Protein AF-A0A3L6L1W2-F1 (afdb_monomer)

Solvent-accessible surface area (backbone atoms only — not comparable to full-atom values): 10474 Å² total; per-residue (Å²): 138,86,89,81,91,80,90,81,90,80,89,78,90,80,83,86,90,87,80,88,79,85,77,75,93,66,94,71,98,57,58,57,58,70,64,21,47,76,76,73,39,58,28,96,75,35,40,41,72,54,29,58,54,49,28,71,75,65,70,38,63,67,64,27,52,54,38,54,35,27,31,34,76,70,77,63,73,70,49,80,52,38,73,33,33,38,40,30,38,47,79,75,62,93,86,54,78,86,47,41,63,54,52,30,48,75,74,45,48,77,81,47,47,90,34,50,42,80,43,75,38,62,90,92,43,75,27,29,40,35,40,35,42,46,97,90,51,74,67,45,77,44,82,46,74,86,40,48,44,62,56,55,48,54,50,50,34,56,31,61,73,47,83,78,80,72,86,126

Mean predicted aligned error: 17.28 Å

Nearest PDB structures (foldseek):
  6hix-assembly1_Ag  TM=6.050E-01  e=1.014E-02  Trypanosoma brucei brucei
  7po4-assembly1_k  TM=6.075E-01  e=1.720E-02  Homo sapiens
  7aoi-assembly1_Ag  TM=5.608E-01  e=1.720E-02  Trypanosoma brucei
  4cdo-assembly2_A  TM=5.332E-01  e=2.583E-01  Homo sapiens
  3ikm-assembly2_E  TM=2.585E-01  e=1.348E+00  Homo sapiens

Foldseek 3Di:
DDDDDDDDDDDDDDDDDDDDDDPDPDDDQADDQVVLVVVVDRLVPQELVVLVVVCVVVVDPVSSVSSNRRYDYPPPVQLAFQQAKEWAAEDDDPPDDDAQVNVLCVPCVVVCPRRYHYHYDDPPDATKMWRDGDPPDDIDMDRCRPPHSVRVVVSVCSSNVHDPPDDD

Organism: NCBI:txid630700

Sequence (168 aa):
MMCNSFVALLVSLALSRGSFADVDIGDSKGRPADECRLLGFDKPSVRCGHCTLLKQHTTNFTLYEECLSCCVDEKVPQLLWYATARLVVKSKSRDEPDREVDKFLAKYRNKFGNRLQVVNSAIGQPTHLIMVGDRGTRDAQWVVEDWSVSSLHDYLVRAFNMETEELL

pLDDT: mean 78.35, std 19.39, range [32.12, 96.88]

InterPro domains:
  IPR039992 Selenoprotein F/M [PTHR13077] (5-157)

Secondary structure (DSSP, 8-state):
--------------------------------HHHHHHTT--TTT-BHHHHHHHHHHH--HHHHHHHHHHPBP-----GGGEEEEEEEEPP--TTSPPPHHHHHHHHHGGGGGGGEEEEEPPTTPPPEEEEEESTTPPPEEEE-TT--HHHHHHHHHHHTT-------

Radius of gyration: 29.0 Å; Cα contacts (8 Å, |Δi|>4): 190; chains: 1; bounding box: 82×70×78 Å

Structure (mmCIF, N/CA/C/O backbone):
data_AF-A0A3L6L1W2-F1
#
_entry.id   AF-A0A3L6L1W2-F1
#
loop_
_atom_site.group_PDB
_atom_site.id
_atom_site.type_symbol
_atom_site.label_atom_id
_atom_site.label_alt_id
_atom_site.label_comp_id
_atom_site.label_asym_id
_atom_site.label_entity_id
_atom_site.label_seq_id
_atom_site.pdbx_PDB_ins_code
_atom_site.Cartn_x
_atom_site.Cartn_y
_atom_site.Cartn_z
_atom_site.occupancy
_atom_site.B_iso_or_equiv
_atom_site.auth_seq_id
_atom_site.auth_comp_id
_atom_site.auth_asym_id
_atom_site.auth_atom_id
_atom_site.pdbx_PDB_model_num
ATOM 1 N N . MET A 1 1 ? 61.909 -49.323 -53.202 1.00 36.66 1 MET A N 1
ATOM 2 C CA . MET A 1 1 ? 62.767 -48.118 -53.213 1.00 36.66 1 MET A CA 1
ATOM 3 C C . MET A 1 1 ? 62.399 -47.299 -51.984 1.00 36.66 1 MET A C 1
ATOM 5 O O . MET A 1 1 ? 61.216 -47.194 -51.693 1.00 36.66 1 MET A O 1
ATOM 9 N N . MET A 1 2 ? 63.405 -46.914 -51.203 1.00 41.22 2 MET A N 1
ATOM 10 C CA . MET A 1 2 ? 63.334 -46.462 -49.804 1.00 41.22 2 MET A CA 1
ATOM 11 C C . MET A 1 2 ? 63.015 -44.959 -49.656 1.00 41.22 2 MET A C 1
ATOM 13 O O . MET A 1 2 ? 63.073 -44.227 -50.640 1.00 41.22 2 MET A O 1
ATOM 17 N N . CYS A 1 3 ? 62.828 -44.556 -48.387 1.00 41.00 3 CYS A N 1
ATOM 18 C CA . CYS A 1 3 ? 62.836 -43.202 -47.791 1.00 41.00 3 CYS A CA 1
ATOM 19 C C . CYS A 1 3 ? 61.468 -42.487 -47.738 1.00 41.00 3 CYS A C 1
ATOM 21 O O . CYS A 1 3 ? 60.766 -42.430 -48.733 1.00 41.00 3 CYS A O 1
ATOM 23 N N . ASN A 1 4 ? 61.021 -41.872 -46.636 1.00 41.59 4 ASN A N 1
ATOM 24 C CA . ASN A 1 4 ? 61.652 -41.581 -45.346 1.00 41.59 4 ASN A CA 1
ATOM 25 C C . ASN A 1 4 ? 60.567 -41.246 -44.300 1.00 41.59 4 ASN A C 1
ATOM 27 O O . ASN A 1 4 ? 59.569 -40.606 -44.623 1.00 41.59 4 ASN A O 1
ATOM 31 N N . SER A 1 5 ? 60.808 -41.636 -43.048 1.00 46.88 5 SER A N 1
ATOM 32 C CA . SER A 1 5 ? 60.070 -41.196 -41.858 1.00 46.88 5 SER A CA 1
ATOM 33 C C . SER A 1 5 ? 60.238 -39.698 -41.603 1.00 46.88 5 SER A C 1
ATOM 35 O O . SER A 1 5 ? 61.366 -39.221 -41.619 1.00 46.88 5 SER A O 1
ATOM 37 N N . PHE A 1 6 ? 59.164 -39.010 -41.208 1.00 50.19 6 PHE A N 1
ATOM 38 C CA . PHE A 1 6 ? 59.230 -37.948 -40.197 1.00 50.19 6 PHE A CA 1
ATOM 39 C C . PHE A 1 6 ? 57.964 -37.988 -39.335 1.00 50.19 6 PHE A C 1
ATOM 41 O O . PHE A 1 6 ? 56.853 -37.737 -39.791 1.00 50.19 6 PHE A O 1
ATOM 48 N N . VAL A 1 7 ? 58.168 -38.356 -38.072 1.00 51.50 7 VAL A N 1
ATOM 49 C CA . VAL A 1 7 ? 57.207 -38.238 -36.978 1.00 51.50 7 VAL A CA 1
ATOM 50 C C . VAL A 1 7 ? 57.202 -36.779 -36.532 1.00 51.50 7 VAL A C 1
ATOM 52 O O . VAL A 1 7 ? 58.255 -36.246 -36.191 1.00 51.50 7 VAL A O 1
ATOM 55 N N . ALA A 1 8 ? 56.030 -36.153 -36.478 1.00 48.44 8 ALA A N 1
ATOM 56 C CA . ALA A 1 8 ? 55.814 -34.943 -35.694 1.00 48.44 8 ALA A CA 1
ATOM 57 C C . ALA A 1 8 ? 54.495 -35.087 -34.924 1.00 48.44 8 ALA A C 1
ATOM 59 O O . ALA A 1 8 ? 53.402 -34.908 -35.455 1.00 48.44 8 ALA A O 1
ATOM 60 N N . LEU A 1 9 ? 54.641 -35.477 -33.659 1.00 48.81 9 LEU A N 1
ATOM 61 C CA . LEU A 1 9 ? 53.629 -35.396 -32.615 1.00 48.81 9 LEU A CA 1
ATOM 62 C C . LEU A 1 9 ? 53.365 -33.921 -32.292 1.00 48.81 9 LEU A C 1
ATOM 64 O O . LEU A 1 9 ? 54.272 -33.235 -31.832 1.00 48.81 9 LEU A O 1
ATOM 68 N N . LEU A 1 10 ? 52.120 -33.466 -32.428 1.00 49.56 10 LEU A N 1
ATOM 69 C CA . LEU A 1 10 ? 51.614 -32.327 -31.663 1.00 49.56 10 LEU A CA 1
ATOM 70 C C . LEU A 1 10 ? 50.261 -32.696 -31.059 1.00 49.56 10 LEU A C 1
ATOM 72 O O . LEU A 1 10 ? 49.204 -32.569 -31.670 1.00 49.56 10 LEU A O 1
ATOM 76 N N . VAL A 1 11 ? 50.338 -33.185 -29.823 1.00 49.00 11 VAL A N 1
ATOM 77 C CA . VAL A 1 11 ? 49.229 -33.207 -28.874 1.00 49.00 11 VAL A CA 1
ATOM 78 C C . VAL A 1 11 ? 49.133 -31.810 -28.271 1.00 49.00 11 VAL A C 1
ATOM 80 O O . VAL A 1 11 ? 50.098 -31.304 -27.704 1.00 49.00 11 VAL A O 1
ATOM 83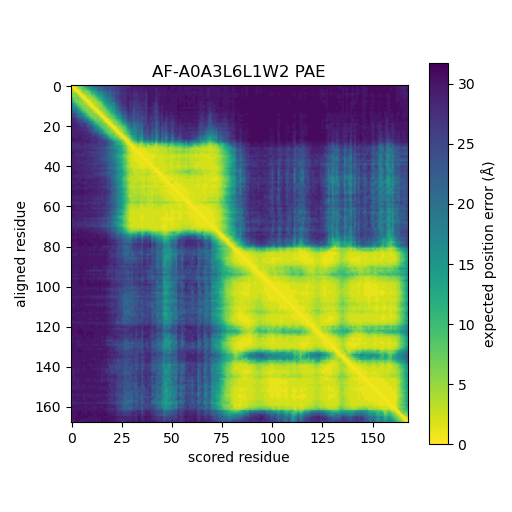 N N . SER A 1 12 ? 47.962 -31.192 -28.346 1.00 52.84 12 SER A N 1
ATOM 84 C CA . SER A 1 12 ? 47.558 -30.146 -27.407 1.00 52.84 12 SER A CA 1
ATOM 85 C C . SER A 1 12 ? 46.074 -30.319 -27.120 1.00 52.84 12 SER A C 1
ATOM 87 O O . SER A 1 12 ? 45.209 -29.977 -27.921 1.00 52.84 12 SER A O 1
ATOM 89 N N . LEU A 1 13 ? 45.812 -30.938 -25.969 1.00 48.94 13 LEU A N 1
ATOM 90 C CA . LEU A 1 13 ? 44.544 -30.877 -25.259 1.00 48.94 13 LEU A CA 1
ATOM 91 C C . LEU A 1 13 ? 44.294 -29.435 -24.803 1.00 48.94 13 LEU A C 1
ATOM 93 O O . LEU A 1 13 ? 45.184 -28.859 -24.187 1.00 48.94 13 LEU A O 1
ATOM 97 N N . ALA A 1 14 ? 43.079 -28.917 -24.993 1.00 46.00 14 ALA A N 1
ATOM 98 C CA . ALA A 1 14 ? 42.348 -28.203 -23.940 1.00 46.00 14 ALA A CA 1
ATOM 99 C C . ALA A 1 14 ? 40.926 -27.819 -24.394 1.00 46.00 14 ALA A C 1
ATOM 101 O O . ALA A 1 14 ? 40.719 -26.871 -25.140 1.00 46.00 14 ALA A O 1
ATOM 102 N N . LEU A 1 15 ? 39.969 -28.559 -23.832 1.00 50.09 15 LEU A N 1
ATOM 103 C CA . LEU A 1 15 ? 38.743 -28.055 -23.203 1.00 50.09 15 LEU A CA 1
ATOM 104 C C . LEU A 1 15 ? 37.651 -27.434 -24.092 1.00 50.09 15 LEU A C 1
ATOM 106 O O . LEU A 1 15 ? 37.573 -26.246 -24.376 1.00 50.09 15 LEU A O 1
ATOM 110 N N . SER A 1 16 ? 36.699 -28.311 -24.382 1.00 45.03 16 SER A N 1
ATOM 111 C CA . SER A 1 16 ? 35.293 -28.050 -24.662 1.00 45.03 16 SER A CA 1
ATOM 112 C C . SER A 1 16 ? 34.556 -27.234 -23.582 1.00 45.03 16 SER A C 1
ATOM 114 O O . SER A 1 16 ? 34.828 -27.411 -22.396 1.00 45.03 16 SER A O 1
ATOM 116 N N . ARG A 1 17 ? 33.471 -26.580 -24.035 1.00 42.97 17 ARG A N 1
ATOM 117 C CA . ARG A 1 17 ? 32.248 -26.122 -23.328 1.00 42.97 17 ARG A CA 1
ATOM 118 C C . ARG A 1 17 ? 32.228 -24.695 -22.768 1.00 42.97 17 ARG A C 1
ATOM 120 O O . ARG A 1 17 ? 32.703 -24.423 -21.676 1.00 42.97 17 ARG A O 1
ATOM 127 N N . GLY A 1 18 ? 31.465 -23.857 -23.466 1.00 35.00 18 GLY A N 1
ATOM 128 C CA . GLY A 1 18 ? 30.824 -22.659 -22.932 1.00 35.00 18 GLY A CA 1
ATOM 129 C C . GLY A 1 18 ? 29.803 -22.137 -23.937 1.00 35.00 18 GLY A C 1
ATOM 130 O O . GLY A 1 18 ? 30.141 -21.339 -24.800 1.00 35.00 18 GLY A O 1
ATOM 131 N N . SER A 1 19 ? 28.584 -22.669 -23.878 1.00 48.34 19 SER A N 1
ATOM 132 C CA . SER A 1 19 ? 27.425 -22.179 -24.623 1.00 48.34 19 SER A CA 1
ATOM 133 C C . SER A 1 19 ? 26.609 -21.282 -23.689 1.00 48.34 19 SER A C 1
ATOM 135 O O . SER A 1 19 ? 26.450 -21.635 -22.522 1.00 48.34 19 SER A O 1
ATOM 137 N N . PHE A 1 20 ? 26.096 -20.184 -24.249 1.00 44.84 20 PHE A N 1
ATOM 138 C CA . PHE A 1 20 ? 25.122 -19.225 -23.711 1.00 44.84 20 PHE A CA 1
ATOM 139 C C . PHE A 1 20 ? 25.578 -18.273 -22.595 1.00 44.84 20 PHE A C 1
ATOM 141 O O . PHE A 1 20 ? 25.715 -18.647 -21.436 1.00 44.84 20 PHE A O 1
ATOM 148 N N . ALA A 1 21 ? 25.645 -16.990 -22.948 1.00 37.00 21 ALA A N 1
ATOM 149 C CA . ALA A 1 21 ? 24.702 -16.025 -22.392 1.00 37.00 21 ALA A CA 1
ATOM 150 C C . ALA A 1 21 ? 24.513 -14.893 -23.410 1.00 37.00 21 ALA A C 1
ATOM 152 O O . ALA A 1 21 ? 25.403 -14.068 -23.611 1.00 37.00 21 ALA A O 1
ATOM 153 N N . ASP A 1 22 ? 23.355 -14.895 -24.070 1.00 43.56 22 ASP A N 1
ATOM 154 C CA . ASP A 1 22 ? 22.734 -13.679 -24.579 1.00 43.56 22 ASP A CA 1
ATOM 155 C C . ASP A 1 22 ? 22.771 -12.626 -23.464 1.00 43.56 22 ASP A C 1
ATOM 157 O O . ASP A 1 22 ? 22.182 -12.826 -22.400 1.00 43.56 22 ASP A O 1
ATOM 161 N N . VAL A 1 23 ? 23.492 -11.523 -23.668 1.00 44.00 23 VAL A N 1
ATOM 162 C CA . VAL A 1 23 ? 23.256 -10.329 -22.856 1.00 44.00 23 VAL A CA 1
ATOM 163 C C . VAL A 1 23 ? 22.220 -9.520 -23.606 1.00 44.00 23 VAL A C 1
ATOM 165 O O . VAL A 1 23 ? 22.514 -8.868 -24.607 1.00 44.00 23 VAL A O 1
ATOM 168 N N . ASP A 1 24 ? 20.998 -9.671 -23.106 1.00 35.16 24 ASP A N 1
ATOM 169 C CA . ASP A 1 24 ? 19.821 -8.858 -23.358 1.00 35.16 24 ASP A CA 1
ATOM 170 C C . ASP A 1 24 ? 20.195 -7.416 -23.727 1.00 35.16 24 ASP A C 1
ATOM 172 O O . ASP A 1 24 ? 20.717 -6.645 -22.915 1.00 35.16 24 ASP A O 1
ATOM 176 N N . ILE A 1 25 ? 19.875 -7.043 -24.966 1.00 48.53 25 ILE A N 1
ATOM 177 C CA . ILE A 1 25 ? 19.635 -5.652 -25.332 1.00 48.53 25 ILE A CA 1
ATOM 178 C C . ILE A 1 25 ? 18.317 -5.277 -24.646 1.00 48.53 25 ILE A C 1
ATOM 180 O O . ILE A 1 25 ? 17.235 -5.421 -25.210 1.00 48.53 25 ILE A O 1
ATOM 184 N N . GLY A 1 26 ? 18.424 -4.845 -23.391 1.00 34.94 26 GLY A N 1
ATOM 185 C CA . GLY A 1 26 ? 17.335 -4.308 -22.588 1.00 34.94 26 GLY A CA 1
ATOM 186 C C . GLY A 1 26 ? 17.664 -2.876 -22.188 1.00 34.94 26 GLY A C 1
ATOM 187 O O . GLY A 1 26 ? 18.492 -2.646 -21.312 1.00 34.94 26 GLY A O 1
ATOM 188 N N . ASP A 1 27 ? 17.035 -1.923 -22.865 1.00 46.66 27 ASP A N 1
ATOM 189 C CA . ASP A 1 27 ? 17.034 -0.489 -22.573 1.00 46.66 27 ASP A CA 1
ATOM 190 C C . ASP A 1 27 ? 16.953 -0.178 -21.060 1.00 46.66 27 ASP A C 1
ATOM 192 O O . ASP A 1 27 ? 16.048 -0.661 -20.379 1.00 46.66 27 ASP A O 1
ATOM 196 N N . SER A 1 28 ? 17.905 0.597 -20.517 1.00 43.03 28 SER A N 1
ATOM 197 C CA . SER A 1 28 ? 17.701 1.527 -19.384 1.00 43.03 28 SER A CA 1
ATOM 198 C C . SER A 1 28 ? 19.019 2.184 -18.930 1.00 43.03 28 SER A C 1
ATOM 200 O O . SER A 1 28 ? 20.010 1.527 -18.623 1.00 43.03 28 SER A O 1
ATOM 202 N N . LYS A 1 29 ? 19.026 3.521 -18.889 1.00 58.16 29 LYS A N 1
ATOM 203 C CA . LYS A 1 29 ? 20.124 4.439 -18.518 1.00 58.16 29 LYS A CA 1
ATOM 204 C C . LYS A 1 29 ? 20.842 4.095 -17.189 1.00 58.16 29 LYS A C 1
ATOM 206 O O . LYS A 1 29 ? 20.558 4.717 -16.170 1.00 58.16 29 LYS A O 1
ATOM 211 N N . GLY A 1 30 ? 21.805 3.175 -17.174 1.00 65.69 30 GLY A N 1
ATOM 212 C CA . GLY A 1 30 ? 22.559 2.855 -15.954 1.00 65.69 30 GLY A CA 1
ATOM 213 C C . GLY A 1 30 ? 23.916 2.202 -16.207 1.00 65.69 30 GLY A C 1
ATOM 214 O O . GLY A 1 30 ? 24.141 1.584 -17.245 1.00 65.69 30 GLY A O 1
ATOM 215 N N . ARG A 1 31 ? 24.825 2.333 -15.236 1.00 85.19 31 ARG A N 1
ATOM 216 C CA . ARG A 1 31 ? 26.215 1.856 -15.284 1.00 85.19 31 ARG A CA 1
ATOM 217 C C . ARG A 1 31 ? 26.294 0.314 -15.305 1.00 85.19 31 ARG A C 1
ATOM 219 O O . ARG A 1 31 ? 25.450 -0.327 -14.669 1.00 85.19 31 ARG A O 1
ATOM 226 N N . PRO A 1 32 ? 27.257 -0.317 -16.005 1.00 86.06 32 PRO A N 1
ATOM 227 C CA . PRO A 1 32 ? 27.458 -1.771 -15.976 1.00 86.06 32 PRO A CA 1
ATOM 228 C C . PRO A 1 32 ? 27.639 -2.339 -14.553 1.00 86.06 32 PRO A C 1
ATOM 230 O O . PRO A 1 32 ? 28.121 -1.656 -13.650 1.00 86.06 32 PRO A O 1
ATOM 233 N N . ALA A 1 33 ? 27.226 -3.591 -14.321 1.00 84.75 33 ALA A N 1
ATOM 234 C CA . ALA A 1 33 ? 27.218 -4.189 -12.976 1.00 84.75 33 ALA A CA 1
ATOM 235 C C . ALA A 1 33 ? 28.627 -4.358 -12.374 1.00 84.75 33 ALA A C 1
ATOM 237 O O . ALA A 1 33 ? 28.825 -4.206 -11.169 1.00 84.75 33 ALA A O 1
ATOM 238 N N . ASP A 1 34 ? 29.611 -4.652 -13.215 1.00 87.25 34 ASP A N 1
ATOM 239 C CA . ASP A 1 34 ? 31.028 -4.731 -12.874 1.00 87.25 34 ASP A CA 1
ATOM 240 C C . ASP A 1 34 ? 31.600 -3.371 -12.452 1.00 87.25 34 ASP A C 1
ATOM 242 O O . ASP A 1 34 ? 32.304 -3.298 -11.443 1.00 87.25 34 ASP A O 1
ATOM 246 N N . GLU A 1 35 ? 31.235 -2.293 -13.148 1.00 90.31 35 GLU A N 1
ATOM 247 C CA . GLU A 1 35 ? 31.608 -0.924 -12.774 1.00 90.31 35 GLU A CA 1
ATOM 248 C C . GLU A 1 35 ? 30.960 -0.474 -11.456 1.00 90.31 35 GLU A C 1
ATOM 250 O O . GLU A 1 35 ? 31.575 0.251 -10.673 1.00 90.31 35 GLU A O 1
ATOM 255 N N . CYS A 1 36 ? 29.734 -0.916 -11.174 1.00 90.88 36 CYS A N 1
ATOM 256 C CA . CYS A 1 36 ? 29.071 -0.650 -9.897 1.00 90.88 36 CYS A CA 1
ATOM 257 C C . CYS A 1 36 ? 29.760 -1.346 -8.727 1.00 90.88 36 CYS A C 1
ATOM 259 O O . CYS A 1 36 ? 29.956 -0.744 -7.670 1.00 90.88 36 CYS A O 1
ATOM 261 N N . ARG A 1 37 ? 30.221 -2.582 -8.940 1.00 91.69 37 ARG A N 1
ATOM 262 C CA . ARG A 1 37 ? 30.960 -3.334 -7.925 1.00 91.69 37 ARG A CA 1
ATOM 263 C C . ARG A 1 37 ? 32.269 -2.644 -7.533 1.00 91.69 37 ARG A C 1
ATOM 265 O O . ARG A 1 37 ? 32.651 -2.711 -6.369 1.00 91.69 37 ARG A O 1
ATOM 272 N N . LEU A 1 38 ? 32.932 -1.954 -8.467 1.00 92.50 38 LEU A N 1
ATOM 273 C CA . LEU A 1 38 ? 34.139 -1.162 -8.180 1.00 92.50 38 LEU A CA 1
ATOM 274 C C . LEU A 1 38 ? 33.866 0.032 -7.255 1.00 92.50 38 LEU A C 1
ATOM 276 O O . LEU A 1 38 ? 34.742 0.413 -6.485 1.00 92.50 38 LEU A O 1
ATOM 280 N N . LEU A 1 39 ? 32.655 0.586 -7.301 1.00 89.12 39 LEU A N 1
ATOM 281 C CA . LEU A 1 39 ? 32.192 1.645 -6.401 1.00 89.12 39 LEU A CA 1
ATOM 282 C C . LEU A 1 39 ? 31.651 1.098 -5.065 1.00 89.12 39 LEU A C 1
ATOM 284 O O . LEU A 1 39 ? 31.203 1.862 -4.218 1.00 89.12 39 LEU A O 1
ATOM 288 N N . GLY A 1 40 ? 31.671 -0.224 -4.869 1.00 91.50 40 GLY A N 1
ATOM 289 C CA . GLY A 1 40 ? 31.109 -0.880 -3.686 1.00 91.50 40 GLY A CA 1
ATOM 290 C C . GLY A 1 40 ? 29.596 -1.116 -3.748 1.00 91.50 40 GLY A C 1
ATOM 291 O O . GLY A 1 40 ? 29.011 -1.531 -2.750 1.00 91.50 40 GLY A O 1
ATOM 292 N N . PHE A 1 41 ? 28.958 -0.897 -4.902 1.00 91.06 41 PHE A N 1
ATOM 293 C CA . PHE A 1 41 ? 27.530 -1.135 -5.105 1.00 91.06 41 PHE A CA 1
ATOM 294 C C . PHE A 1 41 ? 27.275 -2.492 -5.764 1.00 91.06 41 PHE A C 1
ATOM 296 O O . PHE A 1 41 ? 27.759 -2.782 -6.858 1.00 91.06 41 PHE A O 1
ATOM 303 N N . ASP A 1 42 ? 26.440 -3.310 -5.132 1.00 88.81 42 ASP A N 1
ATOM 304 C CA . ASP A 1 42 ? 25.917 -4.531 -5.736 1.00 88.81 42 ASP A CA 1
ATOM 305 C C . ASP A 1 42 ? 24.616 -4.216 -6.493 1.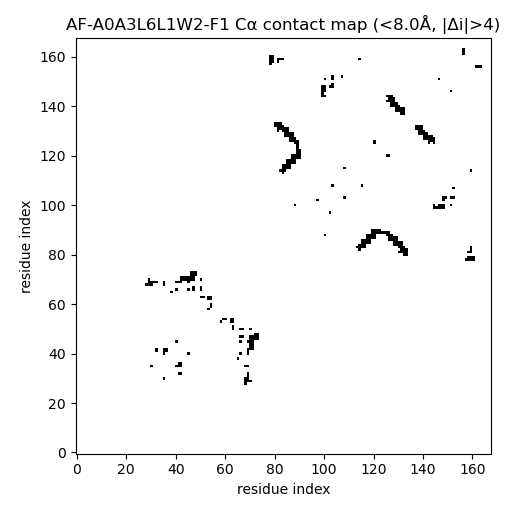00 88.81 42 ASP A C 1
ATOM 307 O O . ASP A 1 42 ? 23.523 -4.205 -5.931 1.00 88.81 42 ASP A O 1
ATOM 311 N N . LYS A 1 43 ? 24.741 -3.914 -7.792 1.00 82.88 43 LYS A N 1
ATOM 312 C CA . LYS A 1 43 ? 23.637 -3.476 -8.668 1.00 82.88 43 LYS A CA 1
ATOM 313 C C . LYS A 1 43 ? 22.298 -4.229 -8.482 1.00 82.88 43 LYS A C 1
ATOM 315 O O . LYS A 1 43 ? 21.273 -3.558 -8.395 1.00 82.88 43 LYS A O 1
ATOM 320 N N . PRO A 1 44 ? 22.229 -5.576 -8.388 1.00 81.50 44 PRO A N 1
ATOM 321 C CA . PRO A 1 44 ? 20.955 -6.277 -8.178 1.00 81.50 44 PRO A CA 1
ATOM 322 C C . PRO A 1 44 ? 20.269 -5.998 -6.826 1.00 81.50 44 PRO A C 1
ATOM 324 O O . PRO A 1 44 ? 19.056 -6.208 -6.716 1.00 81.50 44 PRO A O 1
ATOM 327 N N . SER A 1 45 ? 21.004 -5.544 -5.807 1.00 81.88 45 SER A N 1
ATOM 328 C CA . SER A 1 45 ? 20.483 -5.284 -4.458 1.00 81.88 45 SER A CA 1
ATOM 329 C C . SER A 1 45 ? 20.264 -3.798 -4.148 1.00 81.88 45 SER A C 1
ATOM 331 O O . SER A 1 45 ? 19.477 -3.473 -3.254 1.00 81.88 45 SER A O 1
ATOM 333 N N . VAL A 1 46 ? 20.876 -2.883 -4.906 1.00 87.62 46 VAL A N 1
ATOM 334 C CA . VAL A 1 46 ? 20.702 -1.433 -4.723 1.00 87.62 46 VAL A CA 1
ATOM 335 C C . VAL A 1 46 ? 19.382 -0.965 -5.334 1.00 87.62 46 VAL A C 1
ATOM 337 O O . VAL A 1 46 ? 19.203 -0.962 -6.547 1.00 87.62 46 VAL A O 1
ATOM 340 N N . ARG A 1 47 ? 18.449 -0.518 -4.493 1.00 89.69 4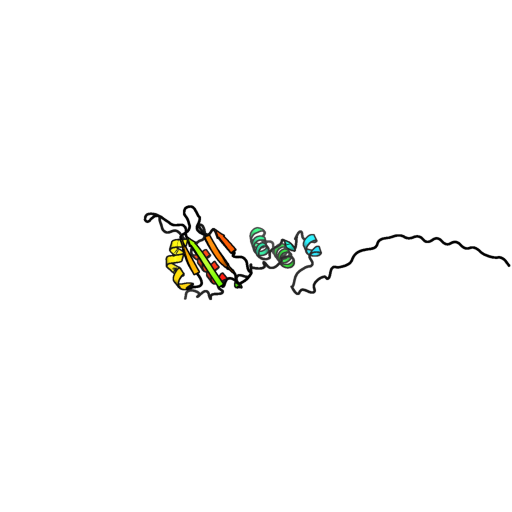7 ARG A N 1
ATOM 341 C CA . ARG A 1 47 ? 17.170 0.070 -4.916 1.00 89.69 47 ARG A CA 1
ATOM 342 C C . ARG A 1 47 ? 17.277 1.586 -5.030 1.00 89.69 47 ARG A C 1
ATOM 344 O O . ARG A 1 47 ? 17.855 2.216 -4.146 1.00 89.69 47 ARG A O 1
ATOM 351 N N . CYS A 1 48 ? 16.708 2.184 -6.078 1.00 88.56 48 CYS A N 1
ATOM 352 C CA . CYS A 1 48 ? 16.846 3.630 -6.302 1.00 88.56 48 CYS A CA 1
ATOM 353 C C . CYS A 1 48 ? 16.254 4.487 -5.167 1.00 88.56 48 CYS A C 1
ATOM 355 O O . CYS A 1 48 ? 16.791 5.557 -4.873 1.00 88.56 48 CYS A O 1
ATOM 357 N N . GLY A 1 49 ? 15.230 4.011 -4.446 1.00 85.50 49 GLY A N 1
ATOM 358 C CA . GLY A 1 49 ? 14.712 4.688 -3.255 1.00 85.50 49 GLY A CA 1
ATOM 359 C C . GLY A 1 49 ? 15.719 4.738 -2.102 1.00 85.50 49 GLY A C 1
ATOM 360 O O . GLY A 1 49 ? 15.764 5.727 -1.366 1.00 85.50 49 GLY A O 1
ATOM 361 N N . HIS A 1 50 ? 16.610 3.747 -1.985 1.00 89.62 50 HIS A N 1
ATOM 362 C CA . HIS A 1 50 ? 17.686 3.765 -0.989 1.00 89.62 50 HIS A CA 1
ATOM 363 C C . HIS A 1 50 ? 18.716 4.870 -1.265 1.00 89.62 50 HIS A C 1
ATOM 365 O O . HIS A 1 50 ? 19.290 5.408 -0.319 1.00 89.62 50 HIS A O 1
ATOM 371 N N . CYS A 1 51 ? 18.925 5.268 -2.525 1.00 90.12 51 CYS A N 1
ATOM 372 C CA . CYS A 1 51 ? 19.853 6.351 -2.862 1.00 90.12 51 CYS A CA 1
ATOM 373 C C . CYS A 1 51 ? 19.387 7.702 -2.299 1.00 90.12 51 CYS A C 1
ATOM 375 O O . CYS A 1 51 ? 20.199 8.499 -1.829 1.00 90.12 51 CYS A O 1
ATOM 377 N N . THR A 1 52 ? 18.075 7.948 -2.264 1.00 86.31 52 THR A N 1
ATOM 378 C CA . THR A 1 52 ? 17.512 9.151 -1.632 1.00 86.31 52 THR A CA 1
ATOM 379 C C . THR A 1 52 ? 17.807 9.186 -0.131 1.00 86.31 52 THR A C 1
ATOM 381 O O . THR A 1 52 ? 18.246 10.217 0.381 1.00 86.31 52 THR A O 1
ATOM 384 N N . LEU A 1 53 ? 17.640 8.056 0.567 1.00 86.19 53 LEU A N 1
ATOM 385 C CA . LEU A 1 53 ? 17.982 7.933 1.991 1.00 86.19 53 LEU A CA 1
ATOM 386 C C . LEU A 1 53 ? 19.487 8.122 2.224 1.00 86.19 53 LEU A C 1
ATOM 388 O O . LEU A 1 53 ? 19.899 8.846 3.130 1.00 86.19 53 LEU A O 1
ATOM 392 N N . LEU A 1 54 ? 20.319 7.534 1.361 1.00 87.62 54 LEU A N 1
ATOM 393 C CA . LEU A 1 54 ? 21.772 7.681 1.411 1.00 87.62 54 LEU A CA 1
ATOM 394 C C . LEU A 1 54 ? 22.189 9.156 1.335 1.00 87.62 54 LEU A C 1
ATOM 396 O O . LEU A 1 54 ? 23.000 9.605 2.146 1.00 87.62 54 LEU A O 1
ATOM 400 N N . LYS A 1 55 ? 21.589 9.937 0.427 1.00 91.12 55 LYS A N 1
ATOM 401 C CA . LYS A 1 55 ? 21.830 11.384 0.318 1.00 91.12 55 LYS A CA 1
ATOM 402 C C . LYS A 1 55 ? 21.453 12.132 1.596 1.00 91.12 55 LYS A C 1
ATOM 404 O O . LYS A 1 55 ? 22.195 13.013 2.019 1.00 91.12 55 LYS A O 1
ATOM 409 N N . GLN A 1 56 ? 20.319 11.796 2.209 1.00 86.75 56 GLN A N 1
ATOM 410 C CA . GLN A 1 56 ? 19.847 12.462 3.428 1.00 86.75 56 GLN A CA 1
ATOM 411 C C . GLN A 1 56 ? 20.801 12.250 4.607 1.00 86.75 56 GLN A C 1
ATOM 413 O O . GLN A 1 56 ? 21.078 13.192 5.344 1.00 86.75 56 GLN A O 1
ATOM 418 N N . HIS A 1 57 ? 21.328 11.035 4.765 1.00 91.19 57 HIS A N 1
ATOM 419 C CA . HIS A 1 57 ? 22.193 10.695 5.896 1.00 91.19 57 HIS A CA 1
ATOM 420 C C . HIS A 1 57 ? 23.659 11.076 5.697 1.00 91.19 57 HIS A C 1
ATOM 422 O O . HIS A 1 57 ? 24.344 11.382 6.668 1.00 91.19 57 HIS A O 1
ATOM 428 N N . THR A 1 58 ? 24.153 11.042 4.459 1.00 91.25 58 THR A N 1
ATOM 429 C CA . THR A 1 58 ? 25.575 11.298 4.170 1.00 91.25 58 THR A CA 1
ATOM 430 C C . THR A 1 58 ? 25.851 12.714 3.691 1.00 91.25 58 THR A C 1
ATOM 432 O O . THR A 1 58 ? 27.015 13.100 3.656 1.00 91.25 58 THR A O 1
ATOM 435 N N . THR A 1 59 ? 24.809 13.434 3.249 1.00 90.38 59 THR A N 1
ATOM 436 C CA . THR A 1 59 ? 24.871 14.731 2.547 1.00 90.38 59 THR A CA 1
ATOM 437 C C . THR A 1 59 ? 25.844 14.768 1.360 1.00 90.38 59 THR A C 1
ATOM 439 O O . THR A 1 59 ? 26.122 15.830 0.804 1.00 90.38 59 THR A O 1
ATOM 442 N N . ASN A 1 60 ? 26.318 13.600 0.913 1.00 92.69 60 ASN A N 1
ATOM 443 C CA . ASN A 1 60 ? 27.313 13.457 -0.132 1.00 92.69 60 ASN A CA 1
ATOM 444 C C . ASN A 1 60 ? 26.617 13.302 -1.486 1.00 92.69 60 ASN A C 1
ATOM 446 O O . ASN A 1 60 ? 25.996 12.280 -1.786 1.00 92.69 60 ASN A O 1
ATOM 450 N N . PHE A 1 61 ? 26.721 14.346 -2.304 1.00 90.75 61 PHE A N 1
ATOM 451 C CA . PHE A 1 61 ? 26.090 14.389 -3.617 1.00 90.75 61 PHE A CA 1
ATOM 452 C C . PHE A 1 61 ? 26.749 13.435 -4.621 1.00 90.75 61 PHE A C 1
ATOM 454 O O . PHE A 1 61 ? 26.046 12.782 -5.383 1.00 90.75 61 PHE A O 1
ATOM 461 N N . THR A 1 62 ? 28.073 13.284 -4.571 1.00 90.75 62 THR A N 1
ATOM 462 C CA . THR A 1 62 ? 28.810 12.351 -5.435 1.00 90.75 62 THR A CA 1
ATOM 463 C C . THR A 1 62 ? 28.381 10.910 -5.175 1.00 90.75 62 THR A C 1
ATOM 465 O O . THR A 1 62 ? 28.019 10.196 -6.103 1.00 90.75 62 THR A O 1
ATOM 468 N N . LEU A 1 63 ? 28.309 10.509 -3.903 1.00 90.25 63 LEU A N 1
ATOM 469 C CA . LEU A 1 63 ? 27.870 9.165 -3.517 1.00 90.25 63 LEU A CA 1
ATOM 470 C C . LEU A 1 63 ? 26.406 8.895 -3.910 1.00 90.25 63 LEU A C 1
ATOM 472 O O . LEU A 1 63 ? 26.032 7.773 -4.251 1.00 90.25 63 LEU A O 1
ATOM 476 N N . TYR A 1 64 ? 25.569 9.931 -3.870 1.00 91.12 64 TYR A N 1
ATOM 477 C CA . TYR A 1 64 ? 24.192 9.861 -4.344 1.00 91.12 64 TYR A CA 1
ATOM 478 C C . TYR A 1 64 ? 24.110 9.600 -5.854 1.00 91.12 64 TYR A C 1
ATOM 480 O O . TYR A 1 64 ? 23.362 8.715 -6.269 1.00 91.12 64 TYR A O 1
ATOM 488 N N . GLU A 1 65 ? 24.877 10.328 -6.668 1.00 91.69 65 GLU A N 1
ATOM 489 C CA . GLU A 1 65 ? 24.909 10.130 -8.123 1.00 91.69 65 GLU A CA 1
ATOM 490 C C . GLU A 1 65 ? 25.474 8.758 -8.503 1.00 91.69 65 GLU A C 1
ATOM 492 O O . GLU A 1 65 ? 24.918 8.073 -9.362 1.00 91.69 65 GLU A O 1
ATOM 497 N N . GLU A 1 66 ? 26.524 8.315 -7.813 1.00 93.12 66 GLU A N 1
ATOM 498 C CA . GLU A 1 66 ? 27.087 6.976 -7.980 1.00 93.12 66 GLU A CA 1
ATOM 499 C C . GLU A 1 66 ? 26.053 5.891 -7.653 1.00 93.12 66 GLU A C 1
ATOM 501 O O . GLU A 1 66 ? 25.852 4.971 -8.450 1.00 93.12 66 GLU A O 1
ATOM 506 N N . CYS A 1 67 ? 25.321 6.039 -6.544 1.00 92.19 67 CYS A N 1
ATOM 507 C CA . CYS A 1 67 ? 24.228 5.139 -6.179 1.00 92.19 67 CYS A CA 1
ATOM 508 C C . CYS A 1 67 ? 23.131 5.117 -7.251 1.00 92.19 67 CYS A C 1
ATOM 510 O O . CYS A 1 67 ? 22.713 4.037 -7.664 1.00 92.19 67 CYS A O 1
ATOM 512 N N . LEU A 1 68 ? 22.694 6.282 -7.746 1.00 91.81 68 LEU A N 1
ATOM 513 C CA . LEU A 1 68 ? 21.678 6.366 -8.801 1.00 91.81 68 LEU A CA 1
ATOM 514 C C . LEU A 1 68 ? 22.130 5.706 -10.103 1.00 91.81 68 LEU A C 1
ATOM 516 O O . LEU A 1 68 ? 21.332 5.066 -10.779 1.00 91.81 68 LEU A O 1
ATOM 520 N N . SER A 1 69 ? 23.412 5.824 -10.447 1.00 91.69 69 SER A N 1
ATOM 521 C CA . SER A 1 69 ? 23.960 5.188 -11.647 1.00 91.69 69 SER A CA 1
ATOM 522 C C . SER A 1 69 ? 23.954 3.656 -11.566 1.00 91.69 69 SER A C 1
ATOM 524 O O . SER A 1 69 ? 23.979 2.980 -12.597 1.00 91.69 69 SER A O 1
ATOM 526 N N . CYS A 1 70 ? 23.903 3.118 -10.346 1.00 92.94 70 CYS A N 1
ATOM 527 C CA . CYS A 1 70 ? 24.044 1.702 -10.034 1.00 92.94 70 CYS A CA 1
ATOM 528 C C . CYS A 1 70 ? 22.798 1.060 -9.436 1.00 92.94 70 CYS A C 1
ATOM 530 O O . CYS A 1 70 ? 22.806 -0.143 -9.176 1.00 92.94 70 CYS A O 1
ATOM 532 N N . CYS A 1 71 ? 21.739 1.829 -9.212 1.00 90.81 71 CYS A N 1
ATOM 533 C CA . CYS A 1 71 ? 20.510 1.302 -8.667 1.00 90.81 71 CYS A CA 1
ATOM 534 C C . CYS A 1 71 ? 19.684 0.615 -9.750 1.00 90.81 71 CYS A C 1
ATOM 536 O O . CYS A 1 71 ? 19.775 0.902 -10.944 1.00 90.81 71 CYS A O 1
ATOM 538 N N . VAL A 1 72 ? 18.862 -0.320 -9.306 1.00 88.94 72 VAL A N 1
ATOM 539 C CA . VAL A 1 72 ? 17.744 -0.818 -10.087 1.00 88.94 72 VAL A CA 1
ATOM 540 C C . VAL A 1 72 ? 16.494 -0.117 -9.599 1.00 88.94 72 VAL A C 1
ATOM 542 O O . VAL A 1 72 ? 16.264 -0.010 -8.384 1.00 88.94 72 VAL A O 1
ATOM 545 N N . ASP A 1 73 ? 15.686 0.343 -10.553 1.00 81.81 73 ASP A N 1
ATOM 546 C CA . ASP A 1 73 ? 14.359 0.836 -10.240 1.00 81.81 73 ASP A CA 1
ATOM 547 C C . ASP A 1 73 ? 13.658 -0.221 -9.401 1.00 81.81 73 ASP A C 1
ATOM 549 O O . ASP A 1 73 ? 13.670 -1.427 -9.693 1.00 81.81 73 ASP A O 1
ATOM 553 N N . GLU A 1 74 ? 13.082 0.236 -8.298 1.00 74.06 74 GLU A N 1
ATOM 554 C CA . GLU A 1 74 ? 12.138 -0.584 -7.579 1.00 74.06 74 GLU A CA 1
ATOM 555 C C . GLU A 1 74 ? 11.067 -0.926 -8.604 1.00 74.06 74 GLU A C 1
ATOM 557 O O . GLU A 1 74 ? 10.325 -0.055 -9.059 1.00 74.06 74 GLU A O 1
ATOM 562 N N . LYS A 1 75 ? 10.988 -2.204 -8.994 1.00 56.56 75 LYS A N 1
ATOM 563 C CA . LYS A 1 75 ? 9.730 -2.740 -9.489 1.00 56.56 75 LYS A CA 1
ATOM 564 C C . LYS A 1 75 ? 8.781 -2.531 -8.324 1.00 56.56 75 LYS A C 1
ATOM 566 O O . LYS A 1 75 ? 8.695 -3.389 -7.447 1.00 56.56 75 LYS A O 1
ATOM 571 N N . VAL A 1 76 ? 8.131 -1.366 -8.281 1.00 48.00 76 VAL A N 1
ATOM 572 C CA . VAL A 1 76 ? 6.900 -1.168 -7.531 1.00 48.00 76 VAL A CA 1
ATOM 573 C C . VAL A 1 76 ? 6.121 -2.425 -7.878 1.00 48.00 76 VAL A C 1
ATOM 575 O O . VAL A 1 76 ? 5.920 -2.643 -9.079 1.00 48.00 76 VAL A O 1
ATOM 578 N N . PRO A 1 77 ? 5.826 -3.327 -6.916 1.00 48.78 77 PRO A N 1
ATOM 579 C CA . PRO A 1 77 ? 5.019 -4.501 -7.212 1.00 48.78 77 PRO A CA 1
ATOM 580 C C . PRO A 1 77 ? 3.822 -3.921 -7.924 1.00 48.78 77 PRO A C 1
ATOM 582 O O . PRO A 1 77 ? 3.169 -3.084 -7.307 1.00 48.78 77 PRO A O 1
ATOM 585 N N . GLN A 1 78 ? 3.686 -4.181 -9.231 1.00 50.53 78 GLN A N 1
ATOM 586 C CA . GLN A 1 78 ? 2.865 -3.350 -10.109 1.00 50.53 78 GLN A CA 1
ATOM 587 C C . GLN A 1 78 ? 1.528 -3.211 -9.401 1.00 50.53 78 GLN A C 1
ATOM 589 O O . GLN A 1 78 ? 0.840 -4.194 -9.257 1.00 50.53 78 GLN A O 1
ATOM 594 N N . LEU A 1 79 ? 1.176 -2.070 -8.816 1.00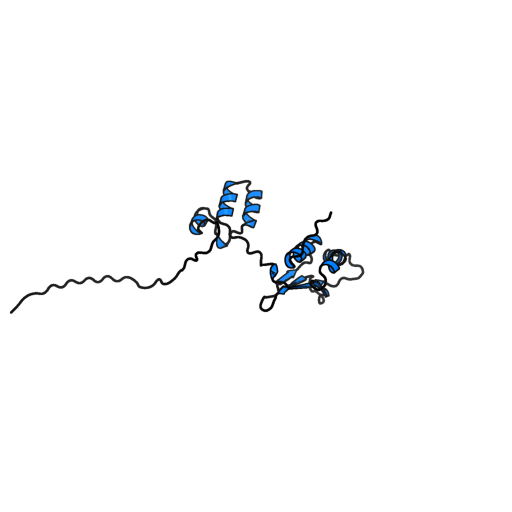 53.56 79 LEU A N 1
ATOM 595 C CA . LEU A 1 79 ? -0.011 -2.028 -7.947 1.00 53.56 79 LEU A CA 1
ATOM 596 C C . LEU A 1 79 ? -1.304 -2.150 -8.785 1.00 53.56 79 LEU A C 1
ATOM 598 O O . LEU A 1 79 ? -2.392 -2.228 -8.241 1.00 53.56 79 LEU A O 1
ATOM 602 N N . LEU A 1 80 ? -1.142 -2.239 -10.110 1.00 53.88 80 LEU A N 1
ATOM 603 C CA . LEU A 1 80 ? -2.123 -2.173 -11.184 1.00 53.88 80 LEU A CA 1
ATOM 604 C C . LEU A 1 80 ? -2.905 -3.473 -11.463 1.00 53.88 80 LEU A C 1
ATOM 606 O O . LEU A 1 80 ? -3.773 -3.444 -12.329 1.00 53.88 80 LEU A O 1
ATOM 610 N N . TRP A 1 81 ? -2.629 -4.603 -10.797 1.00 62.44 81 TRP A N 1
ATOM 611 C CA . TRP A 1 81 ? -3.337 -5.880 -11.064 1.00 62.44 81 TRP A CA 1
ATOM 612 C C . TRP A 1 81 ? -4.444 -6.215 -10.063 1.00 62.44 81 TRP A C 1
ATOM 614 O O . TRP A 1 81 ? -5.167 -7.193 -10.253 1.00 62.44 81 TRP A O 1
ATOM 624 N N . TYR A 1 82 ? -4.616 -5.426 -9.003 1.00 74.62 82 TYR A N 1
ATOM 625 C CA . TYR A 1 82 ? -5.628 -5.740 -8.002 1.00 74.62 82 TYR A CA 1
ATOM 626 C C . TYR A 1 82 ? -6.983 -5.157 -8.388 1.00 74.62 82 TYR A C 1
ATOM 628 O O . TYR A 1 82 ? -7.227 -3.955 -8.284 1.00 74.62 82 TYR A O 1
ATOM 636 N N . ALA A 1 83 ? -7.899 -6.030 -8.801 1.00 81.75 83 ALA A N 1
ATOM 637 C CA . ALA A 1 83 ? -9.265 -5.634 -9.132 1.00 81.75 83 ALA A CA 1
ATOM 638 C C . ALA A 1 83 ? -10.084 -5.273 -7.881 1.00 81.75 83 ALA A C 1
ATOM 640 O O . ALA A 1 83 ? -10.987 -4.438 -7.940 1.00 81.75 83 ALA A O 1
ATOM 641 N N . THR A 1 84 ? -9.790 -5.920 -6.749 1.00 91.19 84 THR A N 1
ATOM 642 C CA . THR A 1 84 ? -10.503 -5.721 -5.481 1.00 91.19 84 THR A CA 1
ATOM 643 C C . THR A 1 84 ? -9.578 -5.927 -4.286 1.00 91.19 84 THR A C 1
ATOM 645 O O . THR A 1 84 ? -8.495 -6.497 -4.405 1.00 91.19 84 THR A O 1
ATOM 648 N N . ALA A 1 85 ? -10.024 -5.490 -3.115 1.00 94.00 85 ALA A N 1
ATOM 649 C CA . ALA A 1 85 ? -9.394 -5.754 -1.837 1.00 94.00 85 ALA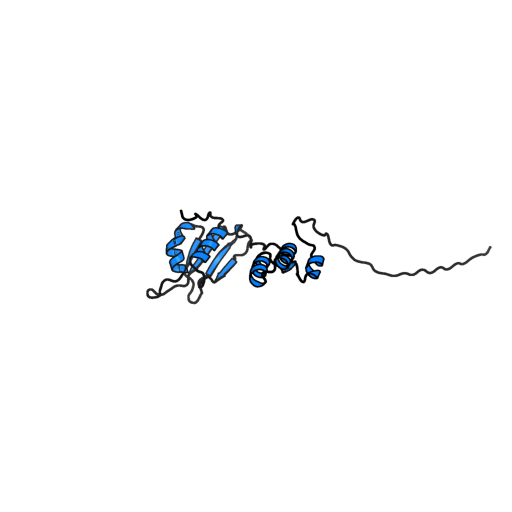 A CA 1
ATOM 650 C C . ALA A 1 85 ? -10.428 -6.183 -0.794 1.00 94.00 85 ALA A C 1
ATOM 652 O O . ALA A 1 85 ? -11.602 -5.803 -0.851 1.00 94.00 85 ALA A O 1
ATOM 653 N N . ARG A 1 86 ? -9.970 -6.949 0.194 1.00 95.00 86 ARG A N 1
ATOM 654 C CA . ARG A 1 86 ? -10.721 -7.311 1.395 1.00 95.00 86 ARG A CA 1
ATOM 655 C C . ARG A 1 86 ? -9.980 -6.789 2.615 1.00 95.00 86 ARG A C 1
ATOM 657 O O . ARG A 1 86 ? -8.847 -7.185 2.870 1.00 95.00 86 ARG A O 1
ATOM 664 N N . LEU A 1 87 ? -10.634 -5.924 3.375 1.00 96.50 87 LEU A N 1
ATOM 665 C CA . LEU A 1 87 ? -10.169 -5.477 4.677 1.00 96.50 87 LEU A CA 1
ATOM 666 C C . LEU A 1 87 ? -10.850 -6.328 5.747 1.00 96.50 87 LEU A C 1
ATOM 668 O O . LEU A 1 87 ? -12.049 -6.190 6.001 1.00 96.50 87 LEU A O 1
ATOM 672 N N . VAL A 1 88 ? -10.079 -7.240 6.331 1.00 95.75 88 VAL A N 1
ATOM 673 C CA . VAL A 1 88 ? -10.532 -8.126 7.399 1.00 95.75 88 VAL A CA 1
ATOM 674 C C . VAL A 1 88 ? -10.243 -7.438 8.724 1.00 95.75 88 VAL A C 1
ATOM 676 O O . VAL A 1 88 ? -9.090 -7.288 9.119 1.00 95.75 88 VAL A O 1
ATOM 679 N N . VAL A 1 89 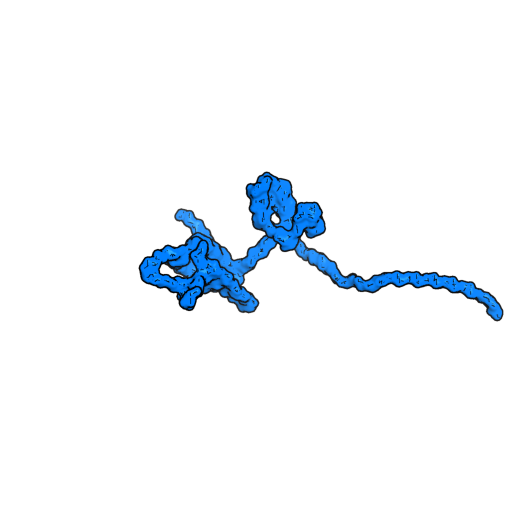? -11.294 -6.976 9.392 1.00 95.19 89 VAL A N 1
ATOM 680 C CA . VAL A 1 89 ? -11.213 -6.118 10.572 1.00 95.19 89 VAL A CA 1
ATOM 681 C C . VAL A 1 89 ? -11.376 -6.948 11.826 1.00 95.19 89 VAL A C 1
ATOM 683 O O . VAL A 1 89 ? -12.377 -7.647 11.993 1.00 95.19 89 VAL A O 1
ATOM 686 N N . LYS A 1 90 ? -10.417 -6.835 12.743 1.00 92.44 90 LYS A N 1
ATOM 687 C CA . LYS A 1 90 ? -10.534 -7.449 14.061 1.00 92.44 90 LYS A CA 1
ATOM 688 C C . LYS A 1 90 ? -11.768 -6.921 14.779 1.00 92.44 90 LYS A C 1
ATOM 690 O O . LYS A 1 90 ? -11.903 -5.709 14.954 1.00 92.44 90 LYS A O 1
ATOM 695 N N . SER A 1 91 ? -12.636 -7.823 15.224 1.00 87.81 91 SER A N 1
ATOM 696 C CA . SER A 1 91 ? -13.806 -7.470 16.032 1.00 87.81 91 SER A CA 1
ATOM 697 C C . SER A 1 91 ? -13.372 -6.738 17.303 1.00 87.81 91 SER A C 1
ATOM 699 O O . SER A 1 91 ? -12.433 -7.174 17.971 1.00 87.81 91 SER A O 1
ATOM 701 N N . LYS A 1 92 ? -14.059 -5.644 17.635 1.00 87.00 92 LYS A N 1
ATOM 702 C CA . LYS A 1 92 ? -13.847 -4.887 18.871 1.00 87.00 92 LYS A CA 1
ATOM 703 C C . LYS A 1 92 ? -15.079 -4.938 19.764 1.00 87.00 92 LYS A C 1
ATOM 705 O O . LYS A 1 92 ? -16.196 -5.128 19.274 1.00 87.00 92 LYS A O 1
ATOM 710 N N . SER A 1 93 ? -14.879 -4.774 21.068 1.00 84.44 93 SER A N 1
ATOM 711 C CA . SER A 1 93 ? -16.004 -4.616 21.997 1.00 84.44 93 SER A CA 1
ATOM 712 C C . SER A 1 93 ? -16.634 -3.223 21.857 1.00 84.44 93 SER A C 1
ATOM 714 O O . SER A 1 93 ? -16.013 -2.304 21.323 1.00 84.44 93 SER A O 1
ATOM 716 N N . ARG A 1 94 ? -17.877 -3.050 22.324 1.00 83.50 94 ARG A N 1
ATOM 717 C CA . ARG A 1 94 ? -18.604 -1.771 22.210 1.00 83.50 94 ARG A CA 1
ATOM 718 C C . ARG A 1 94 ? -17.900 -0.617 22.933 1.00 83.50 94 ARG A C 1
ATOM 720 O O . ARG A 1 94 ? -17.984 0.514 22.467 1.00 83.50 94 ARG A O 1
ATOM 727 N N . ASP A 1 95 ? -17.220 -0.922 24.032 1.00 90.50 95 ASP A N 1
ATOM 728 C CA . ASP A 1 95 ? -16.574 0.065 24.903 1.00 90.50 95 ASP A CA 1
ATOM 729 C C . ASP A 1 95 ? -15.113 0.337 24.504 1.00 90.50 95 ASP A C 1
ATOM 731 O O . ASP A 1 95 ? -14.457 1.212 25.066 1.00 90.50 95 ASP A O 1
ATOM 735 N N . GLU A 1 96 ? -14.589 -0.403 23.523 1.00 89.19 96 GLU A N 1
ATOM 736 C CA . GLU A 1 96 ? -13.239 -0.202 23.008 1.00 89.19 96 GLU A CA 1
ATOM 737 C C . GLU A 1 96 ? -13.193 1.046 22.105 1.00 89.19 96 GLU A C 1
ATOM 739 O O . GLU A 1 96 ? -14.058 1.205 21.228 1.00 89.19 96 GLU A O 1
ATOM 744 N N . PRO A 1 97 ? -12.192 1.934 22.280 1.00 91.12 97 PRO A N 1
ATOM 745 C CA . PRO A 1 97 ? -12.066 3.141 21.470 1.00 91.12 97 PRO A CA 1
ATOM 746 C C . PRO A 1 97 ? -11.924 2.820 19.977 1.00 91.12 97 PRO A C 1
ATOM 748 O O . PRO A 1 97 ? -11.534 1.722 19.577 1.00 91.12 97 PRO A O 1
ATOM 751 N N . ASP A 1 98 ? -12.259 3.788 19.127 1.00 92.94 98 ASP A N 1
ATOM 752 C CA . ASP A 1 98 ? -12.073 3.651 17.682 1.00 92.94 98 ASP A CA 1
ATOM 753 C C . ASP A 1 98 ? -10.586 3.600 17.326 1.00 92.94 98 ASP A C 1
ATOM 755 O O . ASP A 1 98 ? -9.810 4.509 17.640 1.00 92.94 98 ASP A O 1
ATOM 759 N N . ARG A 1 99 ? -10.206 2.535 16.624 1.00 94.31 99 ARG A N 1
ATOM 760 C CA . ARG A 1 99 ? -8.863 2.341 16.079 1.00 94.31 99 ARG A CA 1
ATOM 761 C C . ARG A 1 99 ? -8.738 3.082 14.751 1.00 94.31 99 ARG A C 1
ATOM 763 O O . ARG A 1 99 ? -9.729 3.507 14.157 1.00 94.31 99 ARG A O 1
ATOM 770 N N . GLU A 1 100 ? -7.518 3.190 14.239 1.00 95.44 100 GLU A N 1
ATOM 771 C CA . GLU A 1 100 ? -7.25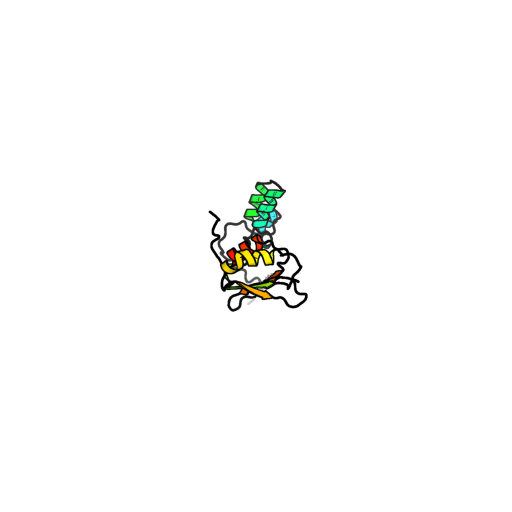6 3.854 12.955 1.00 95.44 100 GLU A CA 1
ATOM 772 C C . GLU A 1 100 ? -8.045 3.227 11.796 1.00 95.44 100 GLU A C 1
ATOM 774 O O . GLU A 1 100 ? -8.617 3.947 10.979 1.00 95.44 100 GLU A O 1
ATOM 779 N N . VAL A 1 101 ? -8.185 1.897 11.776 1.00 95.38 101 VAL A N 1
ATOM 780 C CA . VAL A 1 101 ? -9.010 1.205 10.775 1.00 95.38 101 VAL A CA 1
ATOM 781 C C . VAL A 1 101 ? -10.494 1.578 10.872 1.00 95.38 101 VAL A C 1
ATOM 783 O O . VAL A 1 101 ? -11.155 1.748 9.848 1.00 95.38 101 VAL A O 1
ATOM 786 N N . ASP A 1 102 ? -11.019 1.769 12.085 1.00 94.88 102 ASP A N 1
ATOM 787 C CA . ASP A 1 102 ? -12.425 2.119 12.305 1.00 94.88 102 ASP A CA 1
ATOM 788 C C . ASP A 1 102 ? -12.690 3.552 11.803 1.00 94.88 102 ASP A C 1
ATOM 790 O O . ASP A 1 102 ? -13.656 3.804 11.077 1.00 94.88 102 ASP A O 1
ATOM 794 N N . LYS A 1 103 ? -11.762 4.478 12.084 1.00 96.25 103 LYS A N 1
ATOM 795 C CA . LYS A 1 103 ? -11.793 5.860 11.574 1.00 96.25 103 LYS A CA 1
ATOM 796 C C . LYS A 1 103 ? -11.670 5.915 10.050 1.00 96.25 103 LYS A C 1
ATOM 798 O O . LYS A 1 103 ? -12.385 6.677 9.398 1.00 96.25 103 LYS A O 1
ATOM 803 N N . PHE A 1 104 ? -10.790 5.099 9.468 1.00 96.88 104 PHE A N 1
ATOM 804 C CA . PHE A 1 104 ? -10.642 4.973 8.018 1.00 96.88 104 PHE A CA 1
ATOM 805 C C . PHE A 1 104 ? -11.954 4.517 7.371 1.00 96.88 104 PHE A C 1
ATOM 807 O O . PHE A 1 104 ? -12.404 5.118 6.394 1.00 96.88 104 PHE A O 1
ATOM 814 N N . LEU A 1 105 ? -12.603 3.498 7.940 1.00 95.50 105 LEU A N 1
ATOM 815 C CA . LEU A 1 105 ? -13.875 2.984 7.441 1.00 95.50 105 LEU A CA 1
ATOM 816 C C . LEU A 1 105 ? -14.997 4.016 7.543 1.00 95.50 105 LEU A C 1
ATOM 818 O O . LEU A 1 105 ? -15.760 4.169 6.589 1.00 95.50 105 LEU A O 1
ATOM 822 N N . ALA A 1 106 ? -15.074 4.753 8.651 1.00 95.31 106 ALA A N 1
ATOM 823 C CA . ALA A 1 106 ? -16.053 5.821 8.818 1.00 95.31 106 ALA A CA 1
ATOM 824 C C . ALA A 1 106 ? -15.883 6.932 7.767 1.00 95.31 106 ALA A C 1
ATOM 826 O O . ALA A 1 106 ? -16.873 7.457 7.260 1.00 95.31 106 ALA A O 1
ATOM 827 N N . LYS A 1 107 ? -14.635 7.270 7.413 1.00 95.75 107 LYS A N 1
ATOM 828 C CA . LYS A 1 107 ? -14.328 8.390 6.515 1.00 95.75 107 LYS A CA 1
ATOM 829 C C . LYS A 1 107 ? -14.338 8.023 5.029 1.00 95.75 107 LYS A C 1
ATOM 831 O O . LYS A 1 107 ? -14.843 8.792 4.218 1.00 95.75 107 LYS A O 1
ATOM 836 N N . TYR A 1 108 ? -13.766 6.879 4.654 1.00 95.38 108 TYR A N 1
ATOM 837 C CA . TYR A 1 108 ? -13.415 6.592 3.258 1.00 95.38 108 TYR A CA 1
ATOM 838 C C . TYR A 1 108 ? -14.044 5.333 2.673 1.00 95.38 108 TYR A C 1
ATOM 840 O O . TYR A 1 108 ? -13.930 5.132 1.467 1.00 95.38 108 TYR A O 1
ATOM 848 N N . ARG A 1 109 ? -14.740 4.492 3.452 1.00 92.12 109 ARG A N 1
ATOM 849 C CA . ARG A 1 109 ? -15.311 3.229 2.938 1.00 92.12 109 ARG A CA 1
ATOM 850 C C . ARG A 1 109 ? -16.104 3.421 1.644 1.00 92.12 109 ARG A C 1
ATOM 852 O O . ARG A 1 109 ? -15.926 2.666 0.693 1.00 92.12 109 ARG A O 1
ATOM 859 N N . ASN A 1 110 ? -16.944 4.451 1.602 1.00 93.31 110 ASN A N 1
ATOM 860 C CA . ASN A 1 110 ? -17.819 4.711 0.461 1.00 93.31 110 ASN A CA 1
ATOM 861 C C . ASN A 1 110 ? -17.045 5.130 -0.801 1.00 93.31 110 ASN A C 1
ATOM 863 O O . ASN A 1 110 ? -17.511 4.851 -1.902 1.00 93.31 110 ASN A O 1
ATOM 867 N N . LYS A 1 111 ? -15.847 5.721 -0.659 1.00 93.44 111 LYS A N 1
ATOM 868 C CA . LYS A 1 111 ? -14.988 6.137 -1.782 1.00 93.44 111 LYS A CA 1
ATOM 869 C C . LYS A 1 111 ? -14.580 4.951 -2.658 1.00 93.44 111 LYS A C 1
ATOM 871 O O . LYS A 1 111 ? -14.490 5.083 -3.872 1.00 93.44 111 LYS A O 1
ATOM 876 N N . PHE A 1 112 ? -14.356 3.787 -2.053 1.00 92.69 112 PHE A N 1
ATOM 877 C CA . PHE A 1 112 ? -13.840 2.610 -2.755 1.00 92.69 112 PHE A CA 1
ATOM 878 C C . PHE A 1 112 ? -14.936 1.719 -3.365 1.00 92.69 112 PHE A C 1
ATOM 880 O O . PHE A 1 112 ? -14.628 0.829 -4.160 1.00 92.69 112 PHE A O 1
ATOM 887 N N . GLY A 1 113 ? -16.212 1.955 -3.036 1.00 91.56 113 GLY A N 1
ATOM 888 C CA . GLY A 1 113 ? -17.350 1.197 -3.565 1.00 91.56 113 GLY A CA 1
ATOM 889 C C . GLY A 1 113 ? -17.145 -0.321 -3.490 1.00 91.56 113 GLY A C 1
ATOM 890 O O . GLY A 1 113 ? -16.680 -0.854 -2.486 1.00 91.56 113 GLY A O 1
ATOM 891 N N . ASN A 1 114 ? -17.434 -1.022 -4.588 1.00 91.94 114 ASN A N 1
ATOM 892 C CA . ASN A 1 114 ? -17.291 -2.482 -4.671 1.00 91.94 114 ASN A CA 1
ATOM 893 C C . ASN A 1 114 ? -15.833 -2.970 -4.730 1.00 91.94 114 ASN A C 1
ATOM 895 O O . ASN A 1 114 ? -15.599 -4.177 -4.665 1.00 91.94 114 ASN A O 1
ATOM 899 N N . ARG A 1 115 ? -14.855 -2.062 -4.864 1.00 92.12 115 ARG A N 1
ATOM 900 C CA . ARG A 1 115 ? -13.430 -2.423 -4.904 1.00 92.12 115 ARG A CA 1
ATOM 901 C C . ARG A 1 115 ? -12.913 -2.800 -3.519 1.00 92.12 115 ARG A C 1
ATOM 903 O O . ARG A 1 115 ? -11.968 -3.572 -3.441 1.00 92.12 115 ARG A O 1
ATOM 910 N N . LEU A 1 116 ? -13.534 -2.309 -2.441 1.00 95.19 116 LEU A N 1
ATOM 911 C CA . LEU A 1 116 ? -13.158 -2.626 -1.062 1.00 95.19 116 LEU A CA 1
ATOM 912 C C . LEU A 1 116 ? -14.292 -3.348 -0.330 1.00 95.19 116 LEU A C 1
ATOM 914 O O . LEU A 1 116 ? -15.321 -2.763 0.002 1.00 95.19 116 LEU A O 1
ATOM 918 N N . GLN A 1 117 ? -14.069 -4.616 -0.009 1.00 95.31 117 GLN A N 1
ATOM 919 C CA . GLN A 1 117 ? -14.954 -5.394 0.851 1.00 95.31 117 GLN A CA 1
ATOM 920 C C . GLN A 1 117 ? -14.462 -5.323 2.294 1.00 95.31 117 GLN A C 1
ATOM 922 O O . GLN A 1 117 ? -13.265 -5.422 2.551 1.00 95.31 117 GLN A O 1
ATOM 927 N N . VAL A 1 118 ? -15.385 -5.181 3.242 1.00 95.25 118 VAL A N 1
ATOM 928 C CA . VAL A 1 118 ? -15.075 -5.146 4.676 1.00 95.25 118 VAL A CA 1
ATOM 929 C C . VAL A 1 118 ? -15.687 -6.378 5.317 1.00 95.25 118 VAL A C 1
ATOM 931 O O . VAL A 1 118 ? -16.885 -6.617 5.169 1.00 95.25 118 VAL A O 1
ATOM 934 N N . VAL A 1 119 ? -14.863 -7.166 6.000 1.00 94.06 119 VAL A N 1
ATOM 935 C CA . VAL A 1 119 ? -15.262 -8.433 6.622 1.00 94.06 119 VAL A CA 1
ATOM 936 C C . VAL A 1 119 ? -14.753 -8.451 8.057 1.00 94.06 119 VAL A C 1
ATOM 938 O O . VAL A 1 119 ? -13.683 -7.922 8.333 1.00 94.06 119 VAL A O 1
ATOM 941 N N . ASN A 1 120 ? -15.491 -9.062 8.979 1.00 92.12 120 ASN A N 1
ATOM 942 C CA . ASN A 1 120 ? -15.004 -9.240 10.346 1.00 92.12 120 ASN A CA 1
ATOM 943 C C . ASN A 1 120 ? -14.034 -10.421 10.420 1.00 92.12 120 ASN A C 1
ATOM 945 O O . ASN A 1 120 ? -14.260 -11.463 9.802 1.00 92.12 120 ASN A O 1
ATOM 949 N N . SER A 1 121 ? -12.965 -10.268 11.194 1.00 89.12 121 SER A N 1
ATOM 950 C CA . SER A 1 121 ? -12.004 -11.339 11.427 1.00 89.12 121 SER A CA 1
ATOM 951 C C . SER A 1 121 ? -12.620 -12.463 12.258 1.00 89.12 121 SER A C 1
ATOM 953 O O . SER A 1 121 ? -13.497 -12.244 13.101 1.00 89.12 121 SER A O 1
ATOM 955 N N . ALA A 1 122 ? -12.076 -13.670 12.097 1.00 82.94 122 ALA A N 1
ATOM 956 C CA . ALA A 1 122 ? -12.239 -14.702 13.110 1.00 82.94 122 ALA A CA 1
ATOM 957 C C . ALA A 1 122 ? -11.599 -14.250 14.439 1.00 82.94 122 ALA A C 1
ATOM 959 O O . ALA A 1 122 ? -10.724 -13.374 14.471 1.00 82.94 122 ALA A O 1
ATOM 960 N N . ILE A 1 123 ? -12.049 -14.846 15.544 1.00 77.88 123 ILE A N 1
ATOM 961 C CA . ILE A 1 123 ? -11.561 -14.527 16.892 1.00 77.88 123 ILE A CA 1
ATOM 962 C C . ILE A 1 123 ? -10.037 -14.710 16.945 1.00 77.88 123 ILE A C 1
ATOM 964 O O . ILE A 1 123 ? -9.512 -15.733 16.512 1.00 77.88 123 ILE A O 1
ATOM 968 N N . GLY A 1 124 ? -9.331 -13.710 17.480 1.00 77.69 124 GLY A N 1
ATOM 969 C CA . GLY A 1 124 ? -7.879 -13.752 17.685 1.00 77.69 124 GLY A CA 1
ATOM 970 C C . GLY A 1 124 ? -7.025 -13.409 16.461 1.00 77.69 124 GLY A C 1
ATOM 971 O O . GLY A 1 124 ? -5.805 -13.374 16.582 1.00 77.69 124 GLY A O 1
ATOM 972 N N . GLN A 1 125 ? -7.626 -13.128 15.302 1.00 85.75 125 GLN A N 1
ATOM 973 C CA . GLN A 1 125 ? -6.880 -12.703 14.116 1.00 85.75 125 GLN A CA 1
ATOM 974 C C . GLN A 1 125 ? -6.683 -11.179 14.092 1.00 85.75 125 GLN A C 1
ATOM 976 O O . GLN A 1 125 ? -7.629 -10.447 14.406 1.00 85.75 125 GLN A O 1
ATOM 981 N N . PRO A 1 126 ? -5.485 -10.690 13.718 1.00 89.94 126 PRO A N 1
ATOM 982 C CA . PRO A 1 126 ? -5.240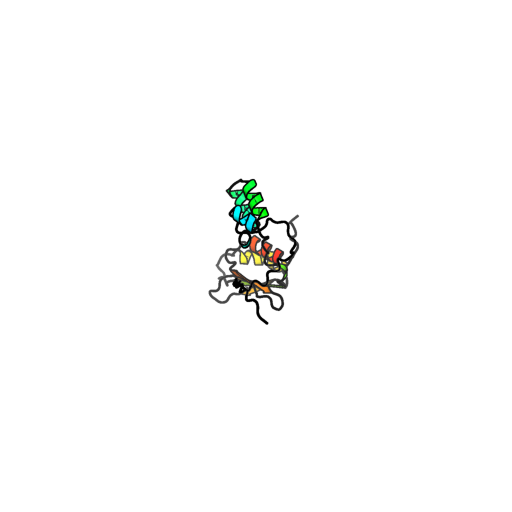 -9.262 13.590 1.00 89.94 126 PRO A CA 1
ATOM 983 C C . PRO A 1 126 ? -5.962 -8.690 12.369 1.00 89.94 126 PRO A C 1
ATOM 985 O O . PRO A 1 126 ? -6.289 -9.409 11.415 1.00 89.94 126 PRO A O 1
ATOM 988 N N . THR A 1 127 ? -6.169 -7.375 12.382 1.00 94.19 127 THR A N 1
ATOM 989 C CA . THR A 1 127 ? -6.670 -6.660 11.204 1.00 94.19 127 THR A CA 1
ATOM 990 C C . THR A 1 127 ? -5.665 -6.779 10.058 1.00 94.19 127 THR A C 1
ATOM 992 O O . THR A 1 127 ? -4.485 -6.460 10.219 1.00 94.19 127 THR A O 1
ATOM 995 N N . HIS A 1 128 ? -6.127 -7.214 8.889 1.00 94.88 128 HIS A N 1
ATOM 996 C CA . HIS A 1 128 ? -5.277 -7.380 7.715 1.00 94.88 128 HIS A CA 1
ATOM 997 C C . HIS A 1 128 ? -5.988 -6.987 6.421 1.00 94.88 128 HIS A C 1
ATOM 999 O O . HIS A 1 128 ? -7.210 -7.080 6.291 1.00 94.88 128 HIS A O 1
ATOM 1005 N N . LEU A 1 129 ? -5.190 -6.546 5.456 1.00 94.88 129 LEU A N 1
ATOM 1006 C CA . LEU A 1 129 ? -5.614 -6.191 4.112 1.00 94.88 129 LEU A CA 1
ATOM 1007 C C . LEU A 1 129 ? -5.189 -7.296 3.150 1.00 94.88 129 LEU A C 1
ATOM 1009 O O . LEU A 1 129 ? -4.018 -7.667 3.130 1.00 94.88 129 LEU A O 1
ATOM 1013 N N . ILE A 1 130 ? -6.129 -7.791 2.351 1.00 92.88 130 ILE A N 1
ATOM 1014 C CA . ILE A 1 130 ? -5.886 -8.740 1.265 1.00 92.88 130 ILE A CA 1
ATOM 1015 C C . ILE A 1 130 ? -6.180 -8.024 -0.047 1.00 92.88 130 ILE A C 1
ATOM 1017 O O . ILE A 1 130 ? -7.319 -7.632 -0.294 1.00 92.88 130 ILE A O 1
ATOM 1021 N N . MET A 1 131 ? -5.171 -7.866 -0.890 1.00 91.56 131 MET A N 1
ATOM 1022 C CA . MET A 1 131 ? -5.323 -7.365 -2.249 1.00 91.56 131 MET A CA 1
ATOM 1023 C C . MET A 1 131 ? -5.511 -8.567 -3.174 1.00 91.56 131 MET A C 1
ATOM 1025 O O . MET A 1 131 ? -4.655 -9.451 -3.230 1.00 91.56 131 MET A O 1
ATOM 1029 N N . VAL A 1 132 ? -6.663 -8.620 -3.843 1.00 87.75 132 VAL A N 1
ATOM 1030 C CA . VAL A 1 132 ? -7.080 -9.766 -4.655 1.00 87.75 132 VAL A CA 1
ATOM 1031 C C . VAL A 1 132 ? -6.623 -9.546 -6.083 1.00 87.75 132 VAL A C 1
ATOM 1033 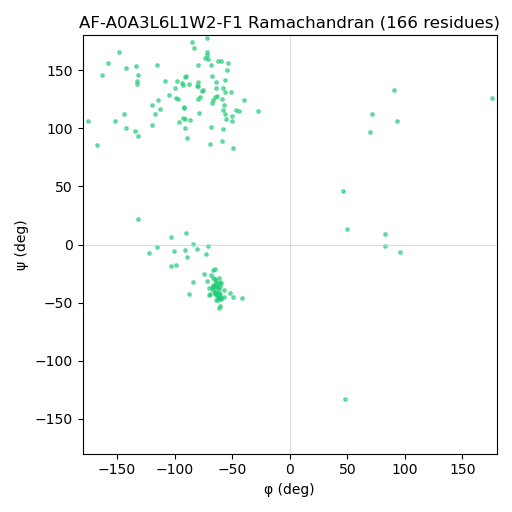O O . VAL A 1 132 ? -7.036 -8.577 -6.734 1.00 87.75 132 VAL A O 1
ATOM 1036 N N . GLY A 1 133 ? -5.755 -10.440 -6.540 1.00 75.12 133 GLY A N 1
ATOM 1037 C CA . GLY A 1 133 ? -5.212 -10.386 -7.886 1.00 75.12 133 GLY A CA 1
ATOM 1038 C C . GLY A 1 133 ? -6.219 -10.759 -8.968 1.00 75.12 133 GLY A C 1
ATOM 1039 O O . GLY A 1 133 ? -7.287 -11.315 -8.701 1.00 75.12 133 GLY A O 1
ATOM 1040 N N . ASP A 1 134 ? -5.881 -10.450 -10.216 1.00 72.25 134 ASP A N 1
ATOM 1041 C CA . ASP A 1 134 ? -6.559 -11.019 -11.374 1.00 72.25 134 ASP A CA 1
ATOM 1042 C C . ASP A 1 134 ? -6.210 -12.513 -11.575 1.00 72.25 134 ASP A C 1
ATOM 1044 O O . ASP A 1 134 ? -5.477 -13.147 -10.816 1.00 72.25 134 ASP A O 1
ATOM 1048 N N . ARG A 1 135 ? -6.814 -13.152 -12.579 1.00 62.06 135 ARG A N 1
ATOM 1049 C CA . ARG A 1 135 ? -6.712 -14.609 -12.751 1.00 62.06 135 ARG A CA 1
ATOM 1050 C C . ARG A 1 135 ? -5.256 -15.067 -12.899 1.00 62.06 135 ARG A C 1
ATOM 1052 O O . ARG A 1 135 ? -4.625 -14.814 -13.917 1.00 62.06 135 ARG A O 1
ATOM 1059 N N . GLY A 1 136 ? -4.786 -15.849 -11.928 1.00 57.50 136 GLY A N 1
ATOM 1060 C CA . GLY A 1 136 ? -3.450 -16.454 -11.929 1.00 57.50 136 GLY A CA 1
ATOM 1061 C C . GLY A 1 136 ? -2.402 -15.659 -11.150 1.00 57.50 136 GLY A C 1
ATOM 1062 O O . GLY A 1 136 ? -1.298 -16.166 -10.948 1.00 57.50 136 GLY A O 1
ATOM 1063 N N . THR A 1 137 ? -2.738 -14.464 -10.661 1.00 65.31 137 THR A N 1
ATOM 1064 C CA . THR A 1 137 ? -1.888 -13.715 -9.738 1.00 65.31 137 THR A CA 1
ATOM 1065 C C . THR A 1 137 ? -2.233 -14.066 -8.288 1.00 65.31 137 THR A C 1
ATOM 1067 O O . THR A 1 137 ? -3.364 -14.416 -7.951 1.00 65.31 137 THR A O 1
ATOM 1070 N N . ARG A 1 138 ? -1.213 -14.102 -7.422 1.00 68.69 138 ARG A N 1
ATOM 1071 C CA . ARG A 1 138 ? -1.376 -14.500 -6.014 1.00 68.69 138 ARG A CA 1
ATOM 1072 C C . ARG A 1 138 ? -1.916 -13.333 -5.214 1.00 68.69 138 ARG A C 1
ATOM 1074 O O . ARG A 1 138 ? -1.359 -12.256 -5.327 1.00 68.69 138 ARG A O 1
ATOM 1081 N N . ASP A 1 139 ? -2.884 -13.557 -4.341 1.00 82.75 139 ASP A N 1
ATOM 1082 C CA . ASP A 1 139 ? -3.297 -12.523 -3.393 1.00 82.75 139 ASP A CA 1
ATOM 1083 C C . ASP A 1 139 ? -2.105 -12.047 -2.551 1.00 82.75 139 ASP A C 1
ATOM 1085 O O . ASP A 1 139 ? -1.240 -12.836 -2.151 1.00 82.75 139 ASP A O 1
ATOM 1089 N N . ALA A 1 140 ? -2.065 -10.748 -2.279 1.00 85.31 140 ALA A N 1
ATOM 1090 C CA . ALA A 1 140 ? -1.077 -10.161 -1.389 1.00 85.31 140 ALA A CA 1
ATOM 1091 C C . ALA A 1 140 ? -1.745 -9.736 -0.085 1.00 85.31 140 ALA A C 1
ATOM 1093 O O . ALA A 1 140 ? -2.871 -9.239 -0.089 1.00 85.31 140 ALA A O 1
ATOM 1094 N N . GLN A 1 141 ? -1.057 -9.949 1.035 1.00 89.56 141 GLN A N 1
ATOM 1095 C CA . GLN A 1 141 ? -1.618 -9.745 2.364 1.00 89.56 141 GLN A CA 1
ATOM 1096 C C . GLN A 1 141 ? -0.667 -8.951 3.258 1.00 89.56 141 GLN A C 1
ATOM 1098 O O . GLN A 1 141 ? 0.530 -9.230 3.305 1.00 89.56 141 GLN A O 1
ATOM 1103 N N . TRP A 1 142 ? -1.230 -8.010 4.015 1.00 88.62 142 TRP A N 1
ATOM 1104 C CA . TRP A 1 142 ? -0.518 -7.203 5.005 1.00 88.62 142 TRP A CA 1
ATOM 1105 C C . TRP A 1 142 ? -1.296 -7.162 6.313 1.00 88.62 142 TRP A C 1
ATOM 1107 O O . TRP A 1 142 ? -2.516 -7.021 6.300 1.00 88.62 142 TRP A O 1
ATOM 1117 N N . VAL A 1 143 ? -0.594 -7.235 7.443 1.00 93.00 143 VAL A N 1
ATOM 1118 C CA . VAL A 1 143 ? -1.152 -6.825 8.739 1.00 93.00 143 VAL A CA 1
ATOM 1119 C C . VAL A 1 143 ? -1.158 -5.298 8.775 1.00 93.00 143 VAL A C 1
ATOM 1121 O O . VAL A 1 143 ? -0.168 -4.676 8.395 1.00 93.00 143 VAL A O 1
ATOM 1124 N N . VAL A 1 144 ? -2.287 -4.703 9.166 1.00 94.25 144 VAL A N 1
ATOM 1125 C CA . VAL A 1 144 ? -2.510 -3.246 9.077 1.00 94.25 144 VAL A CA 1
ATOM 1126 C C . VAL A 1 144 ? -3.060 -2.645 10.377 1.00 94.25 144 VAL A C 1
ATOM 1128 O O . VAL A 1 144 ? -3.690 -1.592 10.348 1.00 94.25 144 VAL A O 1
ATOM 1131 N N . GLU A 1 145 ? -2.867 -3.306 11.525 1.00 89.00 145 GLU A N 1
ATOM 1132 C CA . GLU A 1 145 ? -3.342 -2.804 12.833 1.00 89.00 145 GLU A CA 1
ATOM 1133 C C . GLU A 1 145 ? -2.738 -1.440 13.201 1.00 89.00 145 GLU A C 1
ATOM 1135 O O . GLU A 1 145 ? -3.394 -0.606 13.821 1.00 89.00 145 GLU A O 1
ATOM 1140 N N . ASP A 1 146 ? -1.504 -1.228 12.775 1.00 88.81 146 ASP A N 1
ATOM 1141 C CA . ASP A 1 146 ? -0.622 -0.106 13.063 1.00 88.81 146 ASP A CA 1
ATOM 1142 C C . ASP A 1 146 ? -0.534 0.897 11.898 1.00 88.81 146 ASP A C 1
ATOM 1144 O O . ASP A 1 146 ? 0.216 1.873 11.950 1.00 88.81 146 ASP A O 1
ATOM 1148 N N . TRP A 1 147 ? -1.341 0.706 10.851 1.00 93.94 147 TRP A N 1
ATOM 1149 C CA . TRP A 1 147 ? -1.444 1.670 9.759 1.00 93.94 147 TRP A CA 1
ATOM 1150 C C . TRP A 1 147 ? -2.347 2.838 10.152 1.00 93.94 147 TRP A C 1
ATOM 1152 O O . TRP A 1 147 ? -3.443 2.652 10.681 1.00 93.94 147 TRP A O 1
ATOM 1162 N N . SER A 1 148 ? -1.915 4.056 9.828 1.00 94.06 148 SER A N 1
ATOM 1163 C CA . SER A 1 148 ? -2.745 5.247 9.999 1.00 94.06 148 SER A CA 1
ATOM 1164 C C . SER A 1 148 ? -3.886 5.296 8.979 1.00 94.06 148 SER A C 1
ATOM 1166 O O . SER A 1 148 ? -3.839 4.672 7.912 1.00 94.06 148 SER A O 1
ATOM 1168 N N . VAL A 1 149 ? -4.889 6.130 9.271 1.00 93.75 149 VAL A N 1
ATOM 1169 C CA . VAL A 1 149 ? -5.976 6.447 8.330 1.00 93.75 149 VAL A CA 1
ATOM 1170 C C . VAL A 1 149 ? -5.450 6.902 6.960 1.00 93.75 149 VAL A C 1
ATOM 1172 O O . VAL A 1 149 ? -5.994 6.491 5.933 1.00 93.75 149 VAL A O 1
ATOM 1175 N N . SER A 1 150 ? -4.408 7.743 6.930 1.00 90.44 150 SER A N 1
ATOM 1176 C CA . SER A 1 150 ? -3.815 8.241 5.681 1.00 90.44 150 SER A CA 1
ATOM 1177 C C . SER A 1 150 ? -3.077 7.142 4.923 1.00 90.44 150 SER A C 1
ATOM 1179 O O . SER A 1 150 ? -3.288 7.000 3.726 1.00 90.44 150 SER A O 1
ATOM 1181 N N . SER A 1 151 ? -2.297 6.302 5.609 1.00 92.44 151 SER A N 1
ATOM 1182 C CA . SER A 1 151 ? -1.560 5.207 4.969 1.00 92.44 151 SER A CA 1
ATOM 1183 C C . SER A 1 151 ? -2.495 4.195 4.308 1.00 92.44 151 SER A C 1
ATOM 1185 O O . SER A 1 151 ? -2.259 3.804 3.167 1.00 92.44 151 SER A O 1
ATOM 1187 N N . LEU A 1 152 ? -3.589 3.808 4.980 1.00 94.62 152 LEU A N 1
ATOM 1188 C CA . LEU A 1 152 ? -4.617 2.935 4.394 1.00 94.62 152 LEU A CA 1
ATOM 1189 C C . LEU A 1 152 ? -5.267 3.571 3.161 1.00 94.62 152 LEU A C 1
ATOM 1191 O O . LEU A 1 152 ? -5.431 2.910 2.134 1.00 94.62 152 LEU A O 1
ATOM 1195 N N . HIS A 1 153 ? -5.624 4.852 3.255 1.00 94.00 153 HIS A N 1
ATOM 1196 C CA . HIS A 1 153 ? -6.225 5.594 2.153 1.00 94.00 153 HIS A CA 1
ATOM 1197 C C . HIS A 1 153 ? -5.291 5.684 0.945 1.00 94.00 153 HIS A C 1
ATOM 1199 O O . HIS A 1 153 ? -5.672 5.267 -0.148 1.00 94.00 153 HIS A O 1
ATOM 1205 N N . ASP A 1 154 ? -4.074 6.183 1.138 1.00 89.62 154 ASP A N 1
ATOM 1206 C CA . ASP A 1 154 ? -3.134 6.457 0.053 1.00 89.62 154 ASP A CA 1
ATOM 1207 C C . ASP A 1 154 ? -2.679 5.165 -0.618 1.00 89.62 154 ASP A C 1
ATOM 1209 O O . ASP A 1 154 ? -2.549 5.108 -1.843 1.00 89.62 154 ASP A O 1
ATOM 1213 N N . TYR A 1 155 ? -2.505 4.103 0.173 1.00 90.50 155 TYR A N 1
ATOM 1214 C CA . TYR A 1 155 ? -2.214 2.782 -0.357 1.00 90.50 155 TYR A CA 1
ATOM 1215 C C . TYR A 1 155 ? -3.336 2.294 -1.273 1.00 90.50 155 TYR A C 1
ATOM 1217 O O . TYR A 1 155 ? -3.058 1.953 -2.417 1.00 90.50 155 TYR A O 1
ATOM 1225 N N . LEU A 1 156 ? -4.594 2.296 -0.816 1.00 91.75 156 LEU A N 1
ATOM 1226 C CA . LEU A 1 156 ? -5.729 1.798 -1.604 1.00 91.75 156 LEU A CA 1
ATOM 1227 C C . LEU A 1 156 ? -6.026 2.667 -2.831 1.00 91.75 156 LEU A C 1
ATOM 1229 O O . LEU A 1 156 ? -6.351 2.134 -3.888 1.00 91.75 156 LEU A O 1
ATOM 1233 N N . VAL A 1 157 ? -5.883 3.990 -2.720 1.00 90.81 157 VAL A N 1
ATOM 1234 C CA . VAL A 1 157 ? -6.018 4.911 -3.860 1.00 90.81 157 VAL A CA 1
ATOM 1235 C C . VAL A 1 157 ? -4.972 4.596 -4.925 1.00 90.81 157 VAL A C 1
ATOM 1237 O O . VAL A 1 157 ? -5.319 4.448 -6.097 1.00 90.81 157 VAL A O 1
ATOM 1240 N N . ARG A 1 158 ? -3.713 4.401 -4.515 1.00 86.50 158 ARG A N 1
ATOM 1241 C CA . ARG A 1 158 ? -2.634 4.001 -5.422 1.00 86.50 158 ARG A CA 1
ATOM 1242 C C . ARG A 1 158 ? -2.861 2.605 -6.003 1.00 86.50 158 ARG A C 1
ATOM 1244 O O . ARG A 1 158 ? -2.657 2.415 -7.197 1.00 86.50 158 ARG A O 1
ATOM 1251 N N . ALA A 1 159 ? -3.302 1.646 -5.186 1.00 86.44 159 ALA A N 1
ATOM 1252 C CA . ALA A 1 159 ? -3.584 0.274 -5.613 1.00 86.44 159 ALA A CA 1
ATOM 1253 C C . ALA A 1 159 ? -4.683 0.213 -6.676 1.00 86.44 159 ALA A C 1
ATOM 1255 O O . ALA A 1 159 ? -4.564 -0.500 -7.663 1.00 86.44 159 ALA A O 1
ATOM 1256 N N . PHE A 1 160 ? -5.747 0.993 -6.511 1.00 86.81 160 PHE A N 1
ATOM 1257 C CA . PHE A 1 160 ? -6.861 1.003 -7.455 1.00 86.81 160 PHE A CA 1
ATOM 1258 C C . PHE A 1 160 ? -6.711 2.020 -8.586 1.00 86.81 160 PHE A C 1
ATOM 1260 O O . PHE A 1 160 ? -7.686 2.242 -9.311 1.00 86.81 160 PHE A O 1
ATOM 1267 N N . ASN A 1 161 ? -5.531 2.639 -8.719 1.00 84.62 161 ASN A N 1
ATOM 1268 C CA . ASN A 1 161 ? -5.247 3.701 -9.680 1.00 84.62 161 ASN A CA 1
ATOM 1269 C C . ASN A 1 161 ? -6.357 4.770 -9.706 1.00 84.62 161 ASN A C 1
ATOM 1271 O O . ASN A 1 161 ? -6.889 5.123 -10.757 1.00 84.62 161 ASN A O 1
ATOM 1275 N N . MET A 1 162 ? -6.787 5.201 -8.520 1.00 82.75 162 MET A N 1
ATOM 1276 C CA . MET A 1 162 ? -7.794 6.244 -8.355 1.00 82.75 162 MET A CA 1
ATOM 1277 C C . MET A 1 162 ? -7.102 7.604 -8.287 1.00 82.75 162 MET A C 1
ATOM 1279 O O . MET A 1 162 ? -6.024 7.722 -7.708 1.00 82.75 162 MET A O 1
ATOM 1283 N N . GLU A 1 163 ? -7.732 8.639 -8.836 1.00 71.88 163 GLU A N 1
ATOM 1284 C CA . GLU A 1 163 ? -7.240 10.005 -8.678 1.00 71.88 163 GLU A CA 1
ATOM 1285 C C . GLU A 1 163 ? -7.326 10.405 -7.196 1.00 71.88 163 GLU A C 1
ATOM 1287 O O . GLU A 1 163 ? -8.362 10.260 -6.532 1.00 71.88 163 GLU A O 1
ATOM 1292 N N . THR A 1 164 ? -6.211 10.878 -6.638 1.00 58.97 164 THR A N 1
ATOM 1293 C CA . THR A 1 164 ? -6.245 11.660 -5.406 1.00 58.97 164 THR A CA 1
ATOM 1294 C C . THR A 1 164 ? -6.905 12.980 -5.757 1.00 58.97 164 THR A C 1
ATOM 1296 O O . THR A 1 164 ? -6.257 13.847 -6.332 1.00 58.97 164 THR A O 1
ATOM 1299 N N . GLU A 1 165 ? -8.189 13.133 -5.433 1.00 53.66 165 GLU A N 1
ATOM 1300 C CA . GLU A 1 165 ? -8.764 14.468 -5.289 1.00 53.66 165 GLU A CA 1
ATOM 1301 C C . GLU A 1 165 ? -7.934 15.185 -4.219 1.00 53.66 165 GLU A C 1
ATOM 1303 O O . GLU A 1 165 ? -8.060 14.916 -3.020 1.00 53.66 165 GLU A O 1
ATOM 1308 N N . GLU A 1 166 ? -6.996 16.016 -4.672 1.00 43.53 166 GLU A N 1
ATOM 1309 C CA . GLU A 1 166 ? -6.366 17.019 -3.834 1.00 43.53 166 GLU A CA 1
ATOM 1310 C C . GLU A 1 166 ? -7.499 17.890 -3.296 1.00 43.53 166 GLU A C 1
ATOM 1312 O O . GLU A 1 166 ? -8.298 18.440 -4.054 1.00 43.53 166 GLU A O 1
ATOM 1317 N N . LEU A 1 167 ? -7.618 17.924 -1.971 1.00 38.72 167 LEU A N 1
ATOM 1318 C CA . LEU A 1 167 ? -8.544 18.798 -1.268 1.00 38.72 167 LEU A CA 1
ATOM 1319 C C . LEU A 1 167 ? -8.269 20.243 -1.712 1.00 38.72 167 LEU A C 1
ATOM 1321 O O . LEU A 1 167 ? -7.232 20.801 -1.350 1.00 38.72 167 LEU A O 1
ATOM 1325 N N . LEU A 1 168 ? -9.187 20.807 -2.500 1.00 32.12 168 LEU A N 1
ATOM 1326 C CA . LEU A 1 168 ? -9.383 22.253 -2.614 1.00 32.12 168 LEU A CA 1
ATOM 1327 C C . LEU A 1 168 ? -9.962 22.802 -1.306 1.00 32.12 168 LEU A C 1
ATOM 1329 O O . LEU A 1 168 ? -10.847 22.129 -0.724 1.00 32.12 168 LEU A O 1
#